Protein AF-A0A2D0A806-F1 (afdb_monomer_lite)

Foldseek 3Di:
DDDDQDAAWAFDADFQVCWTATPPPRDIDQKAKWFFLDKDKWKWAADDPPDPDRDTPDIDLEPVHHDPDDEFDQPPVNHGGRMKMKMKTFTQGPVVRGTYIYIDIDPQVVQVVVVQVVCVVVPNQRRQWMKMWGFDDDPRTTHIHIDTHDGDDPVSSVVSNVVSCVQPVPCSHNVNND

Secondary structure (DSSP, 8-state):
--PPPP---EEEEETTTTEEEETTT--EESEEEEEEEEEEEEEEEPPPTT-S--S-SEETTSTT-S----TT---TTSPPPSEEEEEEEEEEETTTTEEEEEEEEGGGHHHHHHHHHHHHHHTS-STTEEEEEEEE--SSS-EEEEEEEEEPPHHHHHHHHHHHHHHHS-TTSTTT--

Radius of gyration: 16.89 Å; chains: 1; bounding box: 42×34×50 Å

Sequence (178 aa):
MTTAPLNLPALQLDYDAGTFTNTLTGEFGPEITAVVLAYREGRILWPSAGELPRLPLCVDGSTYGPCPCAFADWGTDGAAPDCAEDITLLLWQDDNAQVVTLAARRSMARVLEQFLNMKALLGGVLHDQVVTLRMTPGDGLHRLTLLPGVMLASDVQDRLGAVAQRVIGDERGAWGGL

Organism: NCBI:txid223556

pLDDT: mean 77.48, std 15.03, range [31.75, 96.0]

Structure (mmCIF, N/CA/C/O backbone):
data_AF-A0A2D0A806-F1
#
_entry.id   AF-A0A2D0A806-F1
#
loop_
_atom_site.group_PDB
_atom_site.id
_atom_site.type_symbol
_atom_site.label_atom_id
_atom_site.label_alt_id
_atom_site.label_comp_id
_atom_site.label_asym_id
_atom_site.label_entity_id
_atom_site.label_seq_id
_atom_site.pdbx_PDB_ins_code
_atom_site.Cartn_x
_atom_site.Cartn_y
_atom_site.Cartn_z
_atom_site.occupancy
_atom_site.B_iso_or_equiv
_atom_site.auth_seq_id
_atom_site.auth_comp_id
_atom_site.auth_asym_id
_atom_site.auth_atom_id
_atom_site.pdbx_PDB_model_num
ATOM 1 N N . MET A 1 1 ? -15.047 21.106 -20.600 1.00 36.25 1 MET A N 1
ATOM 2 C CA . MET A 1 1 ? -15.133 19.632 -20.593 1.00 36.25 1 MET A CA 1
ATOM 3 C C . MET A 1 1 ? -14.545 19.171 -19.274 1.00 36.25 1 MET A C 1
ATOM 5 O O . MET A 1 1 ? -13.356 19.356 -19.064 1.00 36.25 1 MET A O 1
ATOM 9 N N . THR A 1 2 ? -15.389 18.732 -18.347 1.00 31.75 2 THR A N 1
ATOM 10 C CA . THR A 1 2 ? -15.011 18.351 -16.980 1.00 31.75 2 THR A CA 1
ATOM 11 C C . THR A 1 2 ? -14.632 16.873 -17.007 1.00 31.75 2 THR A C 1
ATOM 13 O O . THR A 1 2 ? -15.507 16.013 -17.047 1.00 31.75 2 THR A O 1
ATOM 16 N N . THR A 1 3 ? -13.342 16.565 -17.103 1.00 40.12 3 THR A N 1
ATOM 17 C CA . THR A 1 3 ? -12.844 15.195 -16.948 1.00 40.12 3 THR A CA 1
ATOM 18 C C . THR A 1 3 ? -12.996 14.804 -15.481 1.00 40.12 3 THR A C 1
ATOM 20 O O . THR A 1 3 ? -12.462 15.480 -14.605 1.00 40.12 3 THR A O 1
ATOM 23 N N . ALA A 1 4 ? -13.789 13.765 -15.214 1.00 42.16 4 ALA A N 1
ATOM 24 C CA . ALA A 1 4 ? -13.937 13.203 -13.876 1.00 42.16 4 ALA A CA 1
ATOM 25 C C . ALA A 1 4 ? -12.565 12.737 -13.345 1.00 42.16 4 ALA A C 1
ATOM 27 O O . ALA A 1 4 ? -11.748 12.280 -14.152 1.00 42.16 4 ALA A O 1
ATOM 28 N N . PRO A 1 5 ? -12.299 12.853 -12.031 1.00 51.44 5 PRO A N 1
ATOM 29 C CA . PRO A 1 5 ? -11.070 12.335 -11.444 1.00 51.44 5 PRO A CA 1
ATOM 30 C C . PRO A 1 5 ? -10.949 10.840 -11.756 1.00 51.44 5 PRO A C 1
ATOM 32 O O . PRO A 1 5 ? -11.921 10.087 -11.662 1.00 51.44 5 PRO A O 1
ATOM 35 N N . LEU A 1 6 ? -9.759 10.425 -12.186 1.00 57.00 6 LEU A N 1
ATOM 36 C CA . LEU A 1 6 ? -9.454 9.019 -12.409 1.00 57.00 6 LEU A CA 1
ATOM 37 C C . LEU A 1 6 ? -9.500 8.337 -11.031 1.00 57.00 6 LEU A C 1
ATOM 39 O O . LEU A 1 6 ? -8.728 8.700 -10.156 1.00 57.00 6 LEU A O 1
ATOM 43 N N . ASN A 1 7 ? -10.416 7.398 -10.797 1.00 66.25 7 ASN A N 1
ATOM 44 C CA . ASN A 1 7 ? -10.441 6.646 -9.540 1.00 66.25 7 ASN A CA 1
ATOM 45 C C . ASN A 1 7 ? -9.522 5.434 -9.684 1.00 66.25 7 ASN A C 1
ATOM 47 O O . ASN A 1 7 ? -9.792 4.553 -10.503 1.00 66.25 7 ASN A O 1
ATOM 51 N N . LEU A 1 8 ? -8.435 5.391 -8.911 1.00 77.00 8 LEU A N 1
ATOM 52 C CA . LEU A 1 8 ? -7.600 4.195 -8.845 1.00 77.00 8 LEU A CA 1
ATOM 53 C C . LEU A 1 8 ? -8.359 3.074 -8.125 1.00 77.00 8 LEU A C 1
ATOM 55 O O . LEU A 1 8 ? -9.053 3.343 -7.140 1.00 77.00 8 LEU A O 1
ATOM 59 N N . PRO A 1 9 ? -8.220 1.819 -8.580 1.00 80.31 9 PRO A N 1
ATOM 60 C CA . PRO A 1 9 ? -8.685 0.682 -7.806 1.00 80.31 9 PRO A CA 1
ATOM 61 C C . PRO A 1 9 ? -7.967 0.640 -6.453 1.00 80.31 9 PRO A C 1
ATOM 63 O O . PRO A 1 9 ? -6.771 0.923 -6.355 1.00 80.31 9 PRO A O 1
ATOM 66 N N . ALA A 1 10 ? -8.703 0.276 -5.408 1.00 83.00 10 ALA A N 1
ATOM 67 C CA . ALA A 1 10 ? -8.179 0.169 -4.057 1.00 83.00 10 ALA A CA 1
ATOM 68 C C . ALA A 1 10 ? -8.167 -1.295 -3.613 1.00 83.00 10 ALA A C 1
ATOM 70 O O . ALA A 1 10 ? -9.048 -2.085 -3.957 1.00 83.00 10 ALA A O 1
ATOM 71 N N . LEU A 1 11 ? -7.170 -1.648 -2.814 1.00 82.25 11 LEU A N 1
ATOM 72 C CA . LEU A 1 11 ? -7.157 -2.863 -2.022 1.00 82.25 11 LEU A CA 1
ATOM 73 C C . LEU A 1 11 ? -7.733 -2.525 -0.650 1.00 82.25 11 LEU A C 1
ATOM 75 O O . LEU A 1 11 ? -7.114 -1.823 0.152 1.00 82.25 11 LEU A O 1
ATOM 79 N N . GLN A 1 12 ? -8.944 -3.006 -0.390 1.00 83.06 12 GLN A N 1
ATOM 80 C CA . GLN A 1 12 ? -9.570 -2.902 0.919 1.00 83.06 12 GLN A CA 1
ATOM 81 C C . GLN A 1 12 ? -9.040 -4.002 1.834 1.00 83.06 12 GLN A C 1
ATOM 83 O O . GLN A 1 12 ? -8.978 -5.165 1.445 1.00 83.06 12 GLN A O 1
ATOM 88 N N . LEU A 1 13 ? -8.664 -3.620 3.050 1.00 80.62 13 LEU A N 1
ATOM 89 C CA . LEU A 1 13 ? -8.247 -4.544 4.099 1.00 80.62 13 LEU A CA 1
ATOM 90 C C . LEU A 1 13 ? -9.454 -4.916 4.958 1.00 80.62 13 LEU A C 1
ATOM 92 O O . LEU A 1 13 ? -10.032 -4.044 5.612 1.00 80.62 13 LEU A O 1
ATOM 96 N N . ASP A 1 14 ? -9.788 -6.202 4.997 1.00 78.06 14 ASP A N 1
ATOM 97 C CA . ASP A 1 14 ? -10.676 -6.770 6.006 1.00 78.06 14 ASP A CA 1
ATOM 98 C C . ASP A 1 14 ? -9.828 -7.357 7.143 1.00 78.06 14 ASP A C 1
ATOM 100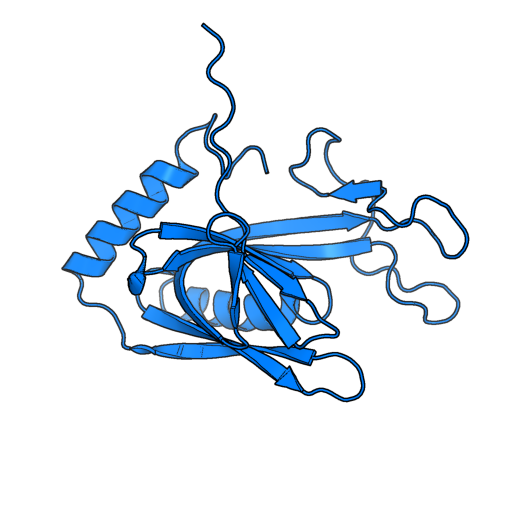 O O . ASP A 1 14 ? -9.136 -8.368 6.989 1.00 78.06 14 ASP A O 1
ATOM 104 N N . TYR A 1 15 ? -9.854 -6.680 8.290 1.00 70.38 15 TYR A N 1
ATOM 105 C CA . TYR A 1 15 ? -9.052 -7.023 9.467 1.00 70.38 15 TYR A CA 1
ATOM 106 C C . TYR A 1 15 ? -9.582 -8.248 10.216 1.00 70.38 15 TYR A C 1
ATOM 108 O O . TYR A 1 15 ? -8.798 -8.984 10.826 1.00 70.38 15 TYR A O 1
ATOM 116 N N . ASP A 1 16 ? -10.896 -8.463 10.163 1.00 67.44 16 ASP A N 1
ATOM 117 C CA . ASP A 1 16 ? -11.556 -9.576 10.835 1.00 67.44 16 ASP A CA 1
ATOM 118 C C . ASP A 1 16 ? -11.365 -10.846 10.006 1.00 67.44 16 ASP A C 1
ATOM 120 O O . ASP A 1 16 ? -10.915 -11.869 10.526 1.00 67.44 16 ASP A O 1
ATOM 124 N N . ALA A 1 17 ? -11.610 -10.759 8.695 1.00 75.81 17 ALA A N 1
ATOM 125 C CA . ALA A 1 17 ? -11.428 -11.876 7.774 1.00 75.81 17 ALA A CA 1
ATOM 126 C C . ALA A 1 17 ? -9.954 -12.148 7.429 1.00 75.81 17 ALA A C 1
ATOM 128 O O . ALA A 1 17 ? -9.631 -13.244 6.975 1.00 75.81 17 ALA A O 1
ATOM 129 N N . GLY A 1 18 ? -9.061 -11.171 7.617 1.00 81.06 18 GLY A N 1
ATOM 130 C CA . GLY A 1 18 ? -7.642 -11.305 7.287 1.00 81.06 18 GLY A CA 1
ATOM 131 C C . GLY A 1 18 ? -7.395 -11.383 5.783 1.00 81.06 18 GLY A C 1
ATOM 132 O O . GLY A 1 18 ? -6.584 -12.190 5.331 1.00 81.06 18 GLY A O 1
ATOM 133 N N . THR A 1 19 ? -8.109 -10.576 4.998 1.00 87.44 19 THR A N 1
ATOM 134 C CA . THR A 1 19 ? -8.021 -10.607 3.532 1.00 87.44 19 THR A CA 1
ATOM 135 C C . THR A 1 19 ? -7.904 -9.213 2.934 1.00 87.44 19 THR A C 1
ATOM 137 O O . THR A 1 19 ? -8.370 -8.221 3.495 1.00 87.44 19 THR A O 1
ATOM 140 N N . PHE A 1 20 ? -7.264 -9.148 1.772 1.00 88.06 20 PHE A N 1
ATOM 141 C CA . PHE A 1 20 ? -7.314 -8.015 0.863 1.00 88.06 20 PHE A CA 1
ATOM 142 C C . PHE A 1 20 ? -8.442 -8.247 -0.133 1.00 88.06 20 PHE A C 1
ATOM 144 O O . PHE A 1 20 ? -8.580 -9.365 -0.617 1.00 88.06 20 PHE A O 1
ATOM 151 N N . THR A 1 21 ? -9.200 -7.207 -0.471 1.00 86.62 21 THR A N 1
ATOM 152 C CA . THR A 1 21 ? -10.209 -7.231 -1.537 1.00 86.62 21 THR A CA 1
ATOM 153 C C . THR A 1 21 ? -9.895 -6.150 -2.561 1.00 86.62 21 THR A C 1
ATOM 155 O O . THR A 1 21 ? -9.831 -4.970 -2.218 1.00 86.62 21 THR A O 1
ATOM 158 N N . ASN A 1 22 ? -9.718 -6.531 -3.823 1.00 83.88 22 ASN A N 1
ATOM 159 C CA . ASN A 1 22 ? -9.580 -5.582 -4.919 1.00 83.88 22 ASN A CA 1
ATOM 160 C C . ASN A 1 22 ? -10.958 -5.042 -5.315 1.00 83.88 22 ASN A C 1
ATOM 162 O O . ASN A 1 22 ? -11.828 -5.790 -5.755 1.00 83.88 22 ASN A O 1
ATOM 166 N N . THR A 1 23 ? -11.161 -3.731 -5.187 1.00 83.62 23 THR A N 1
ATOM 167 C CA . THR A 1 23 ? -12.471 -3.108 -5.428 1.00 83.62 23 THR A CA 1
ATOM 168 C C . THR A 1 23 ? -12.906 -3.113 -6.893 1.00 83.62 23 THR A C 1
ATOM 170 O O . THR A 1 23 ? -14.077 -2.873 -7.169 1.00 83.62 23 THR A O 1
ATOM 173 N N . LEU A 1 24 ? -11.983 -3.324 -7.834 1.00 83.69 24 LEU A N 1
ATOM 174 C CA . LEU A 1 24 ? -12.271 -3.348 -9.267 1.00 83.69 24 LEU A CA 1
ATOM 175 C C . LEU A 1 24 ? -12.552 -4.763 -9.773 1.00 83.69 24 LEU A C 1
ATOM 177 O O . LEU A 1 24 ? -13.498 -4.949 -10.533 1.00 83.69 24 LEU A O 1
ATOM 181 N N . THR A 1 25 ? -11.750 -5.750 -9.363 1.00 81.88 25 THR A N 1
ATOM 182 C CA . THR A 1 25 ? -11.903 -7.143 -9.824 1.00 81.88 25 THR A CA 1
ATOM 183 C C . THR A 1 25 ? -12.805 -7.979 -8.917 1.00 81.88 25 THR A C 1
ATOM 185 O O . THR A 1 25 ? -13.351 -8.986 -9.360 1.00 81.88 25 THR A O 1
ATOM 188 N N . GLY A 1 26 ? -12.984 -7.576 -7.655 1.00 81.56 26 GLY A N 1
ATOM 189 C CA . GLY A 1 26 ? -13.668 -8.367 -6.629 1.00 81.56 26 GLY A CA 1
ATOM 190 C C . GLY A 1 26 ? -12.841 -9.548 -6.110 1.00 81.56 26 GLY A C 1
ATOM 191 O O . GLY A 1 26 ? -13.335 -10.325 -5.296 1.00 81.56 26 GLY A O 1
ATOM 192 N N . GLU A 1 27 ? -11.596 -9.698 -6.567 1.00 83.62 27 GLU A N 1
ATOM 193 C CA . GLU A 1 27 ? -10.684 -10.732 -6.086 1.00 83.62 27 GLU A CA 1
ATOM 194 C C . GLU A 1 27 ? -10.311 -10.472 -4.631 1.00 83.62 27 GLU A C 1
ATOM 196 O O . GLU A 1 27 ? -10.039 -9.332 -4.240 1.00 83.62 27 GLU A O 1
ATOM 201 N N . PHE A 1 28 ? -10.261 -11.542 -3.842 1.00 86.19 28 PHE A N 1
ATOM 202 C CA . PHE A 1 28 ? -9.827 -11.474 -2.459 1.00 86.19 28 PHE A CA 1
ATOM 203 C C . PHE A 1 28 ? -8.836 -12.581 -2.121 1.00 86.19 28 PHE A C 1
ATOM 205 O O . PHE A 1 28 ? -8.902 -13.693 -2.647 1.00 86.19 28 PHE A O 1
ATOM 212 N N . GLY A 1 29 ? -7.906 -12.271 -1.225 1.00 85.38 29 GLY A N 1
ATOM 213 C CA . GLY A 1 29 ? -6.863 -13.199 -0.813 1.00 85.38 29 GLY A CA 1
ATOM 214 C C . GLY A 1 29 ? -6.126 -12.725 0.436 1.00 85.38 29 GLY A C 1
ATOM 215 O O . GLY A 1 29 ? -6.187 -11.545 0.778 1.00 85.38 29 GLY A O 1
ATOM 216 N N . PRO A 1 30 ? -5.429 -13.625 1.145 1.00 84.38 30 PRO A N 1
ATOM 217 C CA . PRO A 1 30 ? -4.683 -13.273 2.355 1.00 84.38 30 PRO A CA 1
ATOM 218 C C . PRO A 1 30 ? -3.349 -12.572 2.058 1.00 84.38 30 PRO A C 1
ATOM 220 O O . PRO A 1 30 ? -2.698 -12.065 2.974 1.00 84.38 30 PRO A O 1
ATOM 223 N N . GLU A 1 31 ? -2.919 -12.576 0.796 1.00 91.38 31 GLU A N 1
ATOM 224 C CA . GLU A 1 31 ? -1.618 -12.099 0.342 1.00 91.38 31 GLU A CA 1
ATOM 225 C C . GLU A 1 31 ? -1.754 -11.324 -0.967 1.00 91.38 31 GLU A C 1
ATOM 227 O O . GLU A 1 31 ? -2.588 -11.650 -1.812 1.00 91.38 31 GLU A O 1
ATOM 232 N N . ILE A 1 32 ? -0.901 -10.318 -1.133 1.00 91.94 32 ILE A N 1
ATOM 233 C CA . ILE A 1 32 ? -0.705 -9.599 -2.387 1.00 91.94 32 ILE A CA 1
ATOM 234 C C . ILE A 1 32 ? 0.792 -9.516 -2.683 1.00 91.94 32 ILE A C 1
ATOM 236 O O . ILE A 1 32 ? 1.603 -9.235 -1.797 1.00 91.94 32 ILE A O 1
ATOM 240 N N . THR A 1 33 ? 1.153 -9.713 -3.944 1.00 94.00 33 THR A N 1
ATOM 241 C CA . THR A 1 33 ? 2.505 -9.473 -4.451 1.00 94.00 33 THR A CA 1
ATOM 242 C C . THR A 1 33 ? 2.475 -8.229 -5.327 1.00 94.00 33 THR A C 1
ATOM 244 O O . THR A 1 33 ? 1.631 -8.103 -6.216 1.00 94.00 33 THR A O 1
ATOM 247 N N . ALA A 1 34 ? 3.349 -7.268 -5.037 1.00 95.38 34 ALA A N 1
ATOM 248 C CA . ALA A 1 34 ? 3.348 -5.978 -5.712 1.00 95.38 34 ALA A CA 1
ATOM 249 C C . ALA A 1 34 ? 4.721 -5.299 -5.668 1.00 95.38 34 ALA A C 1
ATOM 251 O O . ALA A 1 34 ? 5.627 -5.743 -4.973 1.00 95.38 34 ALA A O 1
ATOM 252 N N . VAL A 1 35 ? 4.866 -4.188 -6.382 1.00 96.00 35 VAL A N 1
ATOM 253 C CA . VAL A 1 35 ? 6.013 -3.277 -6.292 1.00 96.00 35 VAL A CA 1
ATOM 254 C C . VAL A 1 35 ? 5.517 -1.930 -5.784 1.00 96.00 35 VAL A C 1
ATOM 256 O O . VAL A 1 35 ? 4.509 -1.421 -6.276 1.00 96.00 35 VAL A O 1
ATOM 259 N N . VAL A 1 36 ? 6.205 -1.341 -4.806 1.00 95.12 36 VAL A N 1
ATOM 260 C CA . VAL A 1 36 ? 5.819 -0.033 -4.258 1.00 95.12 36 VAL A CA 1
ATOM 261 C C . VAL A 1 36 ? 6.278 1.067 -5.210 1.00 95.12 36 VAL A C 1
ATOM 263 O O . VAL A 1 36 ? 7.462 1.221 -5.478 1.00 95.12 36 VAL A O 1
ATOM 266 N N . LEU A 1 37 ? 5.340 1.846 -5.735 1.00 93.62 37 LEU A N 1
ATOM 267 C CA . LEU A 1 37 ? 5.624 2.952 -6.649 1.00 93.62 37 LEU A CA 1
ATOM 268 C C . LEU A 1 37 ? 5.831 4.268 -5.899 1.00 93.62 37 LEU A C 1
ATOM 270 O O . LEU A 1 37 ? 6.720 5.045 -6.241 1.00 93.62 37 LEU A O 1
ATOM 274 N N . ALA A 1 38 ? 5.002 4.508 -4.884 1.00 91.06 38 ALA A N 1
ATOM 275 C CA . ALA A 1 38 ? 5.032 5.687 -4.031 1.00 91.06 38 ALA A CA 1
ATOM 276 C C . ALA A 1 38 ? 4.273 5.433 -2.729 1.00 91.06 38 ALA A C 1
ATOM 278 O O . ALA A 1 38 ? 3.577 4.426 -2.585 1.00 91.06 38 ALA A O 1
ATOM 279 N N . TYR A 1 39 ? 4.393 6.369 -1.795 1.00 89.81 39 TYR A N 1
ATOM 280 C CA . TYR A 1 39 ? 3.587 6.400 -0.586 1.00 89.81 39 TYR A CA 1
ATOM 281 C C . TYR A 1 39 ? 3.188 7.834 -0.251 1.00 89.81 39 TYR A C 1
ATOM 283 O O . TYR A 1 39 ? 3.762 8.795 -0.767 1.00 89.81 39 TYR A O 1
ATOM 291 N N . ARG A 1 40 ? 2.182 7.956 0.606 1.00 84.75 40 ARG A N 1
ATOM 292 C CA . ARG A 1 40 ? 1.803 9.201 1.262 1.00 84.75 40 ARG A CA 1
ATOM 293 C C . ARG A 1 40 ? 1.417 8.906 2.701 1.00 84.75 40 ARG A C 1
ATOM 295 O O . ARG A 1 40 ? 0.879 7.837 2.997 1.00 84.75 40 ARG A O 1
ATOM 302 N N . GLU A 1 41 ? 1.667 9.884 3.547 1.00 80.00 41 GLU A N 1
ATOM 303 C CA . GLU A 1 41 ? 1.228 9.904 4.934 1.00 80.00 41 GLU A CA 1
ATOM 304 C C . GLU A 1 41 ? 0.006 10.816 5.044 1.00 80.00 41 GLU A C 1
ATOM 306 O O . GLU A 1 41 ? -0.087 11.842 4.366 1.00 80.00 41 GLU A O 1
ATOM 311 N N . GLY A 1 42 ? -0.935 10.433 5.892 1.00 77.12 42 GLY A N 1
ATOM 312 C CA . GLY A 1 42 ? -2.138 11.193 6.175 1.00 77.12 42 GLY A CA 1
ATOM 313 C C . GLY A 1 42 ? -2.681 10.874 7.559 1.00 77.12 42 GLY A C 1
ATOM 314 O O . GLY A 1 42 ? -2.115 10.092 8.329 1.00 77.12 42 GLY A O 1
ATOM 315 N N . ARG A 1 43 ? -3.800 11.508 7.887 1.00 76.12 43 ARG A N 1
ATOM 316 C CA . ARG A 1 43 ? -4.518 11.324 9.145 1.00 76.12 43 ARG A CA 1
ATOM 317 C C . ARG A 1 43 ? -5.958 10.941 8.884 1.00 76.12 43 ARG A C 1
ATOM 319 O O . ARG A 1 43 ? -6.558 11.320 7.882 1.00 76.12 43 ARG A O 1
ATOM 326 N N . ILE A 1 44 ? -6.521 10.212 9.832 1.00 76.56 44 ILE A N 1
ATOM 327 C CA . ILE A 1 44 ? -7.931 9.859 9.856 1.00 76.56 44 ILE A CA 1
ATOM 328 C C . ILE A 1 44 ? -8.488 10.133 11.248 1.00 76.56 44 ILE A C 1
ATOM 330 O O . ILE A 1 44 ? -7.924 9.668 12.240 1.00 76.56 44 ILE A O 1
ATOM 334 N N . LEU A 1 45 ? -9.594 10.875 11.314 1.00 76.38 45 LEU A N 1
ATOM 335 C CA . LEU A 1 45 ? -10.335 11.114 12.552 1.00 76.38 45 LEU A CA 1
ATOM 336 C C . LEU A 1 45 ? -11.587 10.249 12.560 1.00 76.38 45 LEU A C 1
ATOM 338 O O . LEU A 1 45 ? -12.394 10.296 11.633 1.00 76.38 45 LEU A O 1
ATOM 342 N N . TRP A 1 46 ? -11.764 9.491 13.626 1.00 74.00 46 TRP A N 1
ATOM 343 C CA . TRP A 1 46 ? -12.964 8.738 13.932 1.00 74.00 46 TRP A CA 1
ATOM 344 C C . TRP A 1 46 ? -13.832 9.515 14.925 1.00 74.00 46 TRP A C 1
ATOM 346 O O . TRP A 1 46 ? -13.312 10.301 15.716 1.00 74.00 46 TRP A O 1
ATOM 356 N N . PRO A 1 47 ? -15.155 9.319 14.874 1.00 67.19 47 PRO A N 1
ATOM 357 C CA . PRO A 1 47 ? -16.066 9.874 15.859 1.00 67.19 47 PRO A CA 1
ATOM 358 C C . PRO A 1 47 ? -15.846 9.202 17.214 1.00 67.19 47 PRO A C 1
ATOM 360 O O . PRO A 1 47 ? -15.484 8.022 17.281 1.00 67.19 47 PRO A O 1
ATOM 363 N N . SER A 1 48 ? -16.110 9.943 18.288 1.00 68.31 48 SER A N 1
ATOM 364 C CA . SER A 1 48 ? -15.958 9.431 19.646 1.00 68.31 48 SER A CA 1
ATOM 365 C C . SER A 1 48 ? -16.946 8.294 19.932 1.00 68.31 48 SER A C 1
ATOM 367 O O . SER A 1 48 ? -17.995 8.144 19.294 1.00 68.31 48 SER A O 1
ATOM 369 N N . ALA A 1 49 ? -16.619 7.464 20.925 1.00 61.28 49 ALA A N 1
ATOM 370 C CA . ALA A 1 49 ? -17.450 6.329 21.309 1.00 61.28 49 ALA A CA 1
ATOM 371 C C . ALA A 1 49 ? -18.888 6.767 21.665 1.00 61.28 49 ALA A C 1
ATOM 373 O O . ALA A 1 49 ? -19.116 7.443 22.664 1.00 61.28 49 ALA A O 1
ATOM 374 N N . GLY A 1 50 ? -19.868 6.348 20.855 1.00 62.91 50 GLY A N 1
ATOM 375 C CA . GLY A 1 50 ? -21.293 6.661 21.046 1.00 62.91 50 GLY A CA 1
ATOM 376 C C . GLY A 1 50 ? -21.888 7.595 19.992 1.00 62.91 50 GLY A C 1
ATOM 377 O O . GLY A 1 50 ? -23.111 7.681 19.889 1.00 62.91 50 GLY A O 1
ATOM 378 N N . GLU A 1 51 ? -21.058 8.225 19.163 1.00 59.22 51 GLU A N 1
ATOM 379 C CA . GLU A 1 51 ? -21.520 9.046 18.047 1.00 59.22 51 GLU A CA 1
ATOM 380 C C . GLU A 1 51 ? -21.815 8.196 16.796 1.00 59.22 51 GLU A C 1
ATOM 382 O O . GLU A 1 51 ? -21.135 7.212 16.482 1.00 59.22 51 GLU A O 1
ATOM 387 N N . LEU A 1 52 ? -22.881 8.565 16.082 1.00 55.44 52 LEU A N 1
ATOM 388 C CA . LEU A 1 52 ? -23.251 8.012 14.781 1.00 55.44 52 LEU A CA 1
ATOM 389 C C . LEU A 1 52 ? -23.220 9.137 13.738 1.00 55.44 52 LEU A C 1
ATOM 391 O O . LEU A 1 52 ? -23.674 10.240 14.042 1.00 55.44 52 LEU A O 1
ATOM 395 N N . PRO A 1 53 ? -22.773 8.864 12.499 1.00 60.53 53 PRO A N 1
ATOM 396 C CA . PRO A 1 53 ? -22.381 7.557 11.957 1.00 60.53 53 PRO A CA 1
ATOM 397 C C . PRO A 1 53 ? -20.966 7.129 12.377 1.00 60.53 53 PRO A C 1
ATOM 399 O O . PRO A 1 53 ? -20.102 7.971 12.552 1.00 60.53 53 PRO A O 1
ATOM 402 N N . ARG A 1 54 ? -20.688 5.815 12.441 1.00 63.78 54 ARG A N 1
ATOM 403 C CA . ARG A 1 54 ? -19.339 5.256 12.723 1.00 63.78 54 ARG A CA 1
ATOM 404 C C . ARG A 1 54 ? -18.343 5.397 11.560 1.00 63.78 54 ARG A C 1
ATOM 406 O O . ARG A 1 54 ? -17.411 4.607 11.438 1.00 63.78 54 ARG A O 1
ATOM 413 N N . LEU A 1 55 ? -18.584 6.341 10.661 1.00 64.69 55 LEU A N 1
ATOM 414 C CA . LEU A 1 55 ? -17.691 6.634 9.550 1.00 64.69 55 LEU A CA 1
ATOM 415 C C . LEU A 1 55 ? -16.632 7.635 10.015 1.00 64.69 55 LEU A C 1
ATOM 417 O O . LEU A 1 55 ? -16.902 8.387 10.948 1.00 64.69 55 LEU 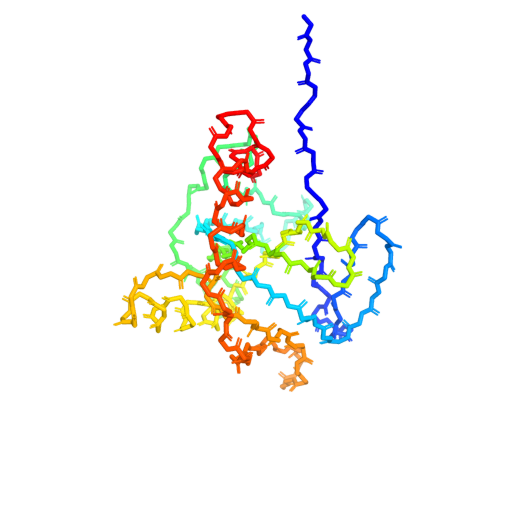A O 1
ATOM 421 N N . PRO A 1 56 ? -15.454 7.673 9.377 1.00 67.00 56 PRO A N 1
ATOM 422 C CA . PRO A 1 56 ? -14.461 8.691 9.682 1.00 67.00 56 PRO A CA 1
ATOM 423 C C . PRO A 1 56 ? -15.057 10.093 9.517 1.00 67.00 56 PRO A C 1
ATOM 425 O O . PRO A 1 56 ? -15.723 10.367 8.518 1.00 67.00 56 PRO A O 1
ATOM 428 N N . LEU A 1 57 ? -14.794 10.973 10.481 1.00 71.75 57 LEU A N 1
ATOM 429 C CA . LEU A 1 57 ? -15.161 12.387 10.424 1.00 71.75 57 LEU A CA 1
ATOM 430 C C . LEU A 1 57 ? -14.306 13.148 9.406 1.00 71.75 57 LEU A C 1
ATOM 432 O O . LEU A 1 57 ? -14.784 14.093 8.783 1.00 71.75 57 LEU A O 1
ATOM 436 N N . CYS A 1 58 ? -13.051 12.731 9.222 1.00 71.88 58 CYS A N 1
ATOM 437 C CA . CYS A 1 58 ? -12.169 13.248 8.180 1.00 71.88 58 CYS A CA 1
ATOM 438 C C . CYS A 1 58 ? -11.111 12.212 7.784 1.00 71.88 58 CYS A C 1
ATOM 440 O O . CYS A 1 58 ? -10.770 11.317 8.562 1.00 71.88 58 CYS A O 1
ATOM 442 N N . VAL A 1 59 ? -10.581 12.374 6.573 1.00 70.81 59 VAL A N 1
ATOM 443 C CA . VAL A 1 59 ? -9.387 11.695 6.058 1.00 70.81 59 VAL A CA 1
ATOM 444 C C . VAL A 1 59 ? -8.559 12.757 5.332 1.00 70.81 59 VAL A C 1
ATOM 446 O O . VAL A 1 59 ? -9.107 13.453 4.472 1.00 70.81 59 VAL A O 1
ATOM 449 N N . ASP A 1 60 ? -7.281 12.913 5.669 1.00 66.31 60 ASP A N 1
ATOM 450 C CA . ASP A 1 60 ? -6.382 13.829 4.957 1.00 66.31 60 ASP A CA 1
ATOM 451 C C . ASP A 1 60 ? -6.321 13.459 3.470 1.00 66.31 60 ASP A C 1
ATOM 453 O O . ASP A 1 60 ? -6.169 12.289 3.124 1.00 66.31 60 ASP A O 1
ATOM 457 N N . GLY A 1 61 ? -6.448 14.462 2.596 1.00 54.75 61 GLY A N 1
ATOM 458 C CA . GLY A 1 61 ? -6.545 14.268 1.142 1.00 54.75 61 GLY A CA 1
ATOM 459 C C . GLY A 1 61 ? -7.980 14.133 0.618 1.00 54.75 61 GLY A C 1
ATOM 460 O O . GLY A 1 61 ? -8.240 14.382 -0.557 1.00 54.75 61 GLY A O 1
ATOM 461 N N . SER A 1 62 ? -8.958 13.881 1.495 1.00 56.81 62 SER A N 1
ATOM 462 C CA . SER A 1 62 ? -10.369 13.921 1.103 1.00 56.81 62 SER A CA 1
ATOM 463 C C . SER A 1 62 ? -10.852 15.343 0.787 1.00 56.81 62 SER A C 1
ATOM 465 O O . SER A 1 62 ? -10.267 16.349 1.201 1.00 56.81 62 SER A O 1
ATOM 467 N N . THR A 1 63 ? -12.012 15.439 0.131 1.00 49.97 63 THR A N 1
ATOM 468 C CA . THR A 1 63 ? -12.700 16.703 -0.191 1.00 49.97 63 THR A CA 1
ATOM 469 C C . THR A 1 63 ? -13.002 17.584 1.032 1.00 49.97 63 THR A C 1
ATOM 471 O O . THR A 1 63 ? -13.383 18.741 0.867 1.00 49.97 63 THR A O 1
ATOM 474 N N . TYR A 1 64 ? -12.860 17.054 2.252 1.00 46.97 64 TYR A N 1
ATOM 475 C CA . TYR A 1 64 ? -13.177 17.734 3.509 1.00 46.97 64 TYR A CA 1
ATOM 476 C C . TYR A 1 64 ? -12.000 18.519 4.120 1.00 46.97 64 TYR A C 1
ATOM 478 O O . TYR A 1 64 ? -12.192 19.198 5.126 1.00 46.97 64 TYR A O 1
ATOM 486 N N . GLY A 1 65 ? -10.814 18.500 3.497 1.00 56.28 65 GLY A N 1
ATOM 487 C CA . GLY A 1 65 ? -9.636 19.240 3.967 1.00 56.28 65 GLY A CA 1
ATOM 488 C C . GLY A 1 65 ? -8.828 18.502 5.047 1.00 56.28 65 GLY A C 1
ATOM 489 O O . GLY A 1 65 ? -9.111 17.339 5.336 1.00 56.28 65 GLY A O 1
ATOM 490 N N . PRO A 1 66 ? -7.787 19.142 5.616 1.00 67.12 66 PRO A N 1
ATOM 491 C CA . PRO A 1 66 ? -6.902 18.501 6.584 1.00 67.12 66 PRO A CA 1
ATOM 492 C C . PRO A 1 66 ? -7.620 18.209 7.908 1.00 67.12 66 PRO A C 1
ATOM 494 O O . PRO A 1 66 ? -8.381 19.033 8.419 1.00 67.12 66 PRO A O 1
ATOM 497 N N . CYS A 1 67 ? -7.335 17.050 8.490 1.00 71.06 67 CYS A N 1
ATOM 498 C CA . CYS A 1 67 ? -7.866 16.587 9.757 1.00 71.06 67 CYS A CA 1
ATOM 499 C C . CYS A 1 67 ? -7.343 17.438 10.929 1.00 71.06 67 CYS A C 1
ATOM 501 O O . CYS A 1 67 ? -6.136 17.445 11.195 1.00 71.06 67 CYS A O 1
ATOM 503 N N . PRO A 1 68 ? -8.219 18.121 11.696 1.00 70.88 68 PRO A N 1
ATOM 504 C CA . PRO A 1 68 ? -7.818 19.008 12.788 1.00 70.88 68 PRO A CA 1
ATOM 505 C C . PRO A 1 68 ? -7.513 18.230 14.085 1.00 70.88 68 PRO A C 1
ATOM 507 O O . PRO A 1 68 ? -8.021 18.574 15.148 1.00 70.88 68 PRO A O 1
ATOM 510 N N . CYS A 1 69 ? -6.710 17.162 14.012 1.00 66.81 69 CYS A N 1
ATOM 511 C CA . CYS A 1 69 ? -6.362 16.318 15.161 1.00 66.81 69 CYS A CA 1
ATOM 512 C C . CYS A 1 69 ? -4.852 16.054 15.284 1.00 66.81 69 CYS A C 1
ATOM 514 O O . CYS A 1 69 ? -4.122 16.035 14.285 1.00 66.81 69 CYS A O 1
ATOM 516 N N . ALA A 1 70 ? -4.380 15.892 16.527 1.00 62.81 70 ALA A N 1
ATOM 517 C CA . ALA A 1 70 ? -3.006 15.510 16.852 1.00 62.81 70 ALA A CA 1
ATOM 518 C C . ALA A 1 70 ? -2.817 13.985 16.729 1.00 62.81 70 ALA A C 1
ATOM 520 O O . ALA A 1 70 ? -3.771 13.220 16.867 1.00 62.81 70 ALA A O 1
ATOM 521 N N . PHE A 1 71 ? -1.592 13.535 16.432 1.00 55.69 71 PHE A N 1
ATOM 522 C CA . PHE A 1 71 ? -1.295 12.112 16.237 1.00 55.69 71 PHE A CA 1
ATOM 523 C C . PHE A 1 71 ? -1.565 11.299 17.514 1.00 55.69 71 PHE A C 1
ATOM 525 O O . PHE A 1 71 ? -1.002 11.598 18.563 1.00 55.69 71 PHE A O 1
ATOM 532 N N . ALA A 1 72 ? -2.351 10.226 17.379 1.00 53.75 72 ALA A N 1
ATOM 533 C CA . ALA A 1 72 ? -2.533 9.174 18.380 1.00 53.75 72 ALA A CA 1
ATOM 534 C C . ALA A 1 72 ? -3.052 9.636 19.757 1.00 53.75 72 ALA A C 1
ATOM 536 O O . ALA A 1 72 ? -2.509 9.231 20.786 1.00 53.75 72 ALA A O 1
ATOM 537 N N . ASP A 1 73 ? -4.143 10.401 19.797 1.00 54.72 73 ASP A N 1
ATOM 538 C CA . ASP A 1 73 ? -4.874 10.610 21.052 1.00 54.72 73 ASP A CA 1
ATOM 539 C C . ASP A 1 73 ? -5.700 9.363 21.382 1.00 54.72 73 ASP A C 1
ATOM 541 O O . ASP A 1 73 ? -6.796 9.155 20.860 1.00 54.72 73 ASP A O 1
ATOM 545 N N . TRP A 1 74 ? -5.132 8.498 22.225 1.00 53.97 74 TRP A N 1
ATOM 546 C CA . TRP A 1 74 ? -5.879 7.427 22.882 1.00 53.97 74 TRP A CA 1
ATOM 547 C C . TRP A 1 74 ? -6.966 8.048 23.753 1.00 53.97 74 TRP A C 1
ATOM 549 O O . TRP A 1 74 ? -6.715 9.024 24.463 1.00 53.97 74 TRP A O 1
ATOM 559 N N . GLY A 1 75 ? -8.165 7.464 23.723 1.00 57.22 75 GLY A N 1
ATOM 560 C CA . GLY A 1 75 ? -9.237 7.903 24.610 1.00 57.22 75 GLY A CA 1
ATOM 561 C C . GLY A 1 75 ? -8.800 7.803 26.075 1.00 57.22 75 GLY A C 1
ATOM 562 O O . GLY A 1 75 ? -7.965 6.967 26.429 1.00 57.22 75 GLY A O 1
ATOM 563 N N . THR A 1 76 ? -9.390 8.625 26.943 1.00 57.75 76 THR A N 1
ATOM 564 C CA . THR A 1 76 ? -9.069 8.681 28.385 1.00 57.75 76 THR A CA 1
ATOM 565 C C . THR A 1 76 ? -9.182 7.330 29.098 1.00 57.75 76 THR A C 1
ATOM 567 O O . THR A 1 76 ? -8.535 7.121 30.120 1.00 57.75 76 THR A O 1
ATOM 570 N N . ASP A 1 77 ? -9.944 6.399 28.521 1.00 63.56 77 ASP A N 1
ATOM 571 C CA . ASP A 1 77 ? -10.187 5.053 29.047 1.00 63.56 77 ASP A CA 1
ATOM 572 C C . ASP A 1 77 ? -9.296 3.977 28.389 1.00 63.56 77 ASP A C 1
ATOM 574 O O . ASP A 1 77 ? -9.567 2.782 28.492 1.00 63.56 77 ASP A O 1
ATOM 578 N N . GLY A 1 78 ? -8.250 4.380 27.658 1.00 54.69 78 GLY A N 1
ATOM 579 C CA . GLY A 1 78 ? -7.407 3.466 26.876 1.00 54.69 78 GLY A CA 1
ATOM 580 C C . GLY A 1 78 ? -8.084 2.943 25.605 1.00 54.69 78 GLY A C 1
ATOM 581 O O . GLY A 1 78 ? -7.637 1.954 25.022 1.00 54.69 78 GLY A O 1
ATOM 582 N N . ALA A 1 79 ? -9.165 3.595 25.170 1.00 61.47 79 ALA A N 1
ATOM 583 C CA . ALA A 1 79 ? -9.839 3.290 23.915 1.00 61.47 79 ALA A CA 1
ATOM 584 C C . ALA A 1 79 ? -8.933 3.606 22.713 1.00 61.47 79 ALA A C 1
ATOM 586 O O . ALA A 1 79 ? -8.091 4.506 22.781 1.00 61.47 79 ALA A O 1
ATOM 587 N N . ALA A 1 80 ? -9.115 2.857 21.616 1.00 55.16 80 ALA A N 1
ATOM 588 C CA . ALA A 1 80 ? -8.362 3.057 20.379 1.00 55.16 80 ALA A CA 1
ATOM 589 C C . ALA A 1 80 ? -8.387 4.537 19.964 1.00 55.16 80 ALA A C 1
ATOM 591 O O . ALA A 1 80 ? -9.426 5.173 20.127 1.00 55.16 80 ALA A O 1
ATOM 592 N N . PRO A 1 81 ? -7.278 5.079 19.436 1.00 59.75 81 PRO A N 1
ATOM 593 C CA . PRO A 1 81 ? -7.163 6.511 19.246 1.00 59.75 81 PRO A CA 1
ATOM 594 C C . PRO A 1 81 ? -8.193 7.032 18.244 1.00 59.75 81 PRO A C 1
ATOM 596 O O . PRO A 1 81 ? -8.401 6.422 17.184 1.00 59.75 81 PRO A O 1
ATOM 599 N N . ASP A 1 82 ? -8.804 8.164 18.595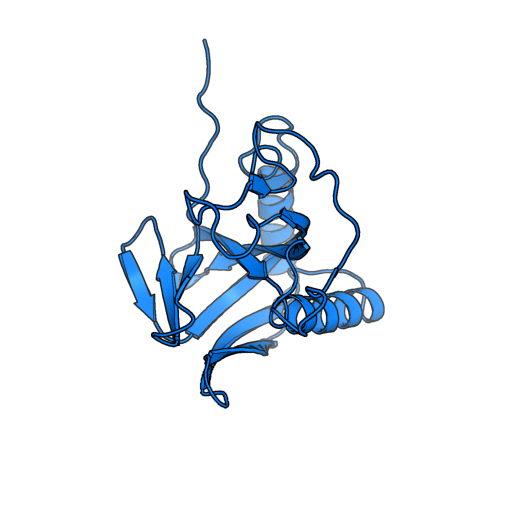 1.00 70.12 82 ASP A N 1
ATOM 600 C CA . ASP A 1 82 ? -9.806 8.843 17.770 1.00 70.12 82 ASP A CA 1
ATOM 601 C C . ASP A 1 82 ? -9.141 9.384 16.497 1.00 70.12 82 ASP A C 1
ATOM 603 O O . ASP A 1 82 ? -9.700 9.292 15.410 1.00 70.12 82 ASP A O 1
ATOM 607 N N . CYS A 1 83 ? -7.891 9.843 16.595 1.00 74.00 83 CYS A N 1
ATOM 608 C CA . CYS A 1 83 ? -7.067 10.241 15.457 1.00 74.00 83 CYS A CA 1
ATOM 609 C C . CYS A 1 83 ? -5.946 9.223 15.219 1.00 74.00 83 CYS A C 1
ATOM 611 O O . CYS A 1 83 ? -5.146 8.941 16.116 1.00 74.00 83 CYS A O 1
ATOM 613 N N . ALA A 1 84 ? -5.856 8.677 14.008 1.00 72.94 84 ALA A N 1
ATOM 614 C CA . ALA A 1 84 ? -4.822 7.716 13.639 1.00 72.94 84 ALA A CA 1
ATOM 615 C C . ALA A 1 84 ? -4.042 8.164 12.402 1.00 72.94 84 ALA A C 1
ATOM 617 O O . ALA A 1 84 ? -4.571 8.837 11.519 1.00 72.94 84 ALA A O 1
ATOM 618 N N . GLU A 1 85 ? -2.784 7.743 12.345 1.00 75.12 85 GLU A N 1
ATOM 619 C CA . GLU A 1 85 ? -1.965 7.814 11.141 1.00 75.12 85 GLU A CA 1
ATOM 620 C C . GLU A 1 85 ? -2.473 6.818 10.089 1.00 75.12 85 GLU A C 1
ATOM 622 O O . GLU A 1 85 ? -2.881 5.690 10.414 1.00 75.12 85 GLU A O 1
ATOM 627 N N . ASP A 1 86 ? -2.466 7.272 8.840 1.00 82.56 86 ASP A N 1
ATOM 628 C CA . ASP A 1 86 ? -2.797 6.512 7.641 1.00 82.56 86 ASP A CA 1
ATOM 629 C C . ASP A 1 86 ? -1.606 6.581 6.681 1.00 82.56 86 ASP A C 1
ATOM 631 O O . ASP A 1 86 ? -1.131 7.662 6.336 1.00 82.56 86 ASP A O 1
ATOM 635 N N . ILE A 1 87 ? -1.119 5.420 6.252 1.00 85.25 87 ILE A N 1
ATOM 636 C CA . ILE A 1 87 ? -0.107 5.320 5.202 1.00 85.25 87 ILE A CA 1
ATOM 637 C C . ILE A 1 87 ? -0.752 4.647 4.016 1.00 85.25 87 ILE A C 1
ATOM 639 O O . ILE A 1 87 ? -1.114 3.469 4.068 1.00 85.25 87 ILE A O 1
ATOM 643 N N . THR A 1 88 ? -0.867 5.400 2.930 1.00 88.12 88 THR A N 1
ATOM 644 C CA . THR A 1 88 ? -1.343 4.868 1.661 1.00 88.12 88 THR A CA 1
ATOM 645 C C . THR A 1 88 ? -0.148 4.576 0.764 1.00 88.12 88 THR A C 1
ATOM 647 O O . THR A 1 88 ? 0.672 5.456 0.502 1.00 88.12 88 THR A O 1
ATOM 650 N N . LEU A 1 89 ? -0.060 3.346 0.262 1.00 91.44 89 LEU A N 1
ATOM 651 C CA . LEU A 1 89 ? 0.885 2.941 -0.773 1.00 91.44 89 LEU A CA 1
ATOM 652 C C . LEU A 1 89 ? 0.221 2.978 -2.144 1.00 91.44 89 LEU A C 1
ATOM 654 O O . LEU A 1 89 ? -0.931 2.571 -2.295 1.00 91.44 89 LEU A O 1
ATOM 658 N N . LEU A 1 90 ? 0.989 3.393 -3.145 1.00 92.25 90 LEU A N 1
ATOM 659 C CA . LEU A 1 90 ? 0.703 3.157 -4.551 1.00 92.25 90 LEU A CA 1
ATOM 660 C C . LEU A 1 90 ? 1.471 1.909 -4.983 1.00 92.25 90 LEU A C 1
ATOM 662 O O . LEU A 1 90 ? 2.696 1.869 -4.872 1.00 92.25 90 LEU A O 1
ATOM 666 N N . LEU A 1 91 ? 0.765 0.894 -5.463 1.00 94.62 91 LEU A N 1
ATOM 667 C CA . LEU A 1 91 ? 1.315 -0.427 -5.746 1.00 94.62 91 LEU A CA 1
ATOM 668 C C . LEU A 1 91 ? 1.125 -0.793 -7.218 1.00 94.62 91 LEU A C 1
ATOM 670 O O . LEU A 1 91 ? 0.054 -0.576 -7.778 1.00 94.62 91 LEU A O 1
ATOM 674 N N . TRP A 1 92 ? 2.141 -1.399 -7.827 1.00 94.69 92 TRP A N 1
ATOM 675 C CA . TRP A 1 92 ? 2.042 -2.093 -9.111 1.00 94.69 92 TRP A CA 1
ATOM 676 C C . TRP A 1 92 ? 1.872 -3.593 -8.876 1.00 94.69 92 TRP A C 1
ATOM 678 O O . TRP A 1 92 ? 2.746 -4.212 -8.271 1.00 94.69 92 TRP A O 1
ATOM 688 N N . GLN A 1 93 ? 0.783 -4.183 -9.364 1.00 91.81 93 GLN A N 1
ATOM 689 C CA . GLN A 1 93 ? 0.587 -5.635 -9.379 1.00 91.81 93 GLN A CA 1
ATOM 690 C C . GLN A 1 93 ? 0.852 -6.163 -10.786 1.00 91.81 93 GLN A C 1
ATOM 692 O O . GLN A 1 93 ? 0.135 -5.807 -11.723 1.00 91.81 93 GLN A O 1
ATOM 697 N N . ASP A 1 94 ? 1.877 -7.004 -10.924 1.00 87.19 94 ASP A N 1
ATOM 698 C CA . ASP A 1 94 ? 2.348 -7.459 -12.234 1.00 87.19 94 ASP A CA 1
ATOM 699 C C . ASP A 1 94 ? 1.375 -8.449 -12.889 1.00 87.19 94 ASP A C 1
ATOM 701 O O . ASP A 1 94 ? 1.082 -8.302 -14.073 1.00 87.19 94 ASP A O 1
ATOM 705 N N . ASP A 1 95 ? 0.781 -9.358 -12.104 1.00 84.06 95 ASP A N 1
ATOM 706 C CA . ASP A 1 95 ? -0.162 -10.387 -12.580 1.00 84.06 95 ASP A CA 1
ATOM 707 C C . ASP A 1 95 ? -1.331 -9.800 -13.386 1.00 84.06 95 ASP A C 1
ATOM 709 O O . ASP A 1 95 ? -1.742 -10.348 -14.407 1.00 84.06 95 ASP A O 1
ATOM 713 N N . ASN A 1 96 ? -1.821 -8.639 -12.945 1.00 79.81 96 ASN A N 1
ATOM 714 C CA . ASN A 1 96 ? -2.954 -7.935 -13.544 1.00 79.81 96 ASN A CA 1
ATOM 715 C C . ASN A 1 96 ? -2.533 -6.648 -14.277 1.00 79.81 96 ASN A C 1
ATOM 717 O O . ASN A 1 96 ? -3.394 -5.900 -14.739 1.00 79.81 96 ASN A O 1
ATOM 721 N N . ALA A 1 97 ? -1.226 -6.361 -14.349 1.00 86.62 97 ALA A N 1
ATOM 722 C CA . ALA A 1 97 ? -0.649 -5.121 -14.874 1.00 86.62 97 ALA A CA 1
ATOM 723 C C . ALA A 1 97 ? -1.390 -3.850 -14.403 1.00 86.62 97 ALA A C 1
ATOM 725 O O . ALA A 1 97 ? -1.695 -2.955 -15.200 1.00 86.62 97 ALA A O 1
ATOM 726 N N . GLN A 1 98 ? -1.711 -3.786 -13.107 1.00 88.44 98 GLN A N 1
ATOM 727 C CA . GLN A 1 98 ? -2.565 -2.744 -12.533 1.00 88.44 98 GLN A CA 1
ATOM 728 C C . GLN A 1 98 ? -1.855 -1.911 -11.472 1.00 88.44 98 GLN A C 1
ATOM 730 O O . GLN A 1 98 ? -1.026 -2.406 -10.707 1.00 88.44 98 GLN A O 1
ATOM 735 N N . VAL A 1 99 ? -2.249 -0.639 -11.396 1.00 89.94 99 VAL A N 1
ATOM 736 C CA . VAL A 1 99 ? -1.883 0.259 -10.302 1.00 89.94 99 VAL A CA 1
ATOM 737 C C . VAL A 1 99 ? -3.031 0.294 -9.305 1.00 89.94 99 VAL A C 1
ATOM 739 O O . VAL A 1 99 ? -4.141 0.662 -9.680 1.00 89.94 99 VAL A O 1
ATOM 742 N N . VAL A 1 100 ? -2.761 -0.062 -8.053 1.00 90.19 100 VAL A N 1
ATOM 743 C CA . VAL A 1 100 ? -3.744 -0.086 -6.960 1.00 90.19 100 VAL A CA 1
ATOM 744 C C . VAL A 1 100 ? -3.252 0.724 -5.769 1.00 90.19 100 VAL A C 1
ATOM 746 O O . VAL A 1 100 ? -2.048 0.922 -5.596 1.00 90.19 100 VAL A O 1
ATOM 749 N N . THR A 1 101 ? -4.172 1.177 -4.925 1.00 90.31 101 THR A N 1
ATOM 750 C CA . THR A 1 101 ? -3.835 1.816 -3.649 1.00 90.31 101 THR A CA 1
ATOM 751 C C . THR A 1 101 ? -4.093 0.880 -2.474 1.00 90.31 101 THR A C 1
ATOM 753 O O . THR A 1 101 ? -5.049 0.110 -2.481 1.00 90.31 101 THR A O 1
ATOM 756 N N . LEU A 1 102 ? -3.241 0.933 -1.451 1.00 90.00 102 LEU A N 1
ATOM 757 C CA . LEU A 1 102 ? -3.438 0.219 -0.189 1.00 90.00 102 LEU A CA 1
ATOM 758 C C . LEU A 1 102 ? -3.246 1.196 0.967 1.00 90.00 102 LEU A C 1
ATOM 760 O O . LEU A 1 102 ? -2.137 1.682 1.162 1.00 90.00 102 LEU A O 1
ATOM 764 N N . ALA A 1 103 ? -4.300 1.451 1.738 1.00 86.19 103 ALA A N 1
ATOM 765 C CA . ALA A 1 103 ? -4.248 2.320 2.912 1.00 86.19 103 ALA A CA 1
ATOM 766 C C . ALA A 1 103 ? -4.177 1.489 4.197 1.00 86.19 103 ALA A C 1
ATOM 768 O O . ALA A 1 103 ? -5.116 0.762 4.524 1.00 86.19 103 ALA A O 1
ATOM 769 N N . ALA A 1 104 ? -3.069 1.593 4.929 1.00 83.00 104 ALA A N 1
ATOM 770 C CA . ALA A 1 104 ? -2.878 0.949 6.221 1.00 83.00 104 ALA A CA 1
ATOM 771 C C . ALA A 1 104 ? -3.001 1.970 7.355 1.00 83.00 104 ALA A C 1
ATOM 773 O O . ALA A 1 104 ? -2.486 3.081 7.271 1.00 83.00 104 ALA A O 1
ATOM 774 N N . ARG A 1 105 ? -3.653 1.565 8.448 1.00 78.62 105 ARG A N 1
ATOM 775 C CA . ARG A 1 105 ? -3.974 2.440 9.585 1.00 78.62 105 ARG A CA 1
ATOM 776 C C . ARG A 1 105 ? -3.443 1.876 10.893 1.00 78.62 105 ARG A C 1
ATOM 778 O O . ARG A 1 105 ? -3.300 0.658 11.044 1.00 78.62 105 ARG A O 1
ATOM 785 N N . ARG A 1 106 ? -3.253 2.748 11.887 1.00 72.69 106 ARG A N 1
ATOM 786 C CA . ARG A 1 106 ? -2.927 2.365 13.277 1.00 72.69 106 ARG A CA 1
ATOM 787 C C . ARG A 1 106 ? -1.661 1.493 13.345 1.00 72.69 106 ARG A C 1
ATOM 789 O O . ARG A 1 106 ? -0.629 1.849 12.793 1.00 72.69 106 ARG A O 1
ATOM 796 N N . SER A 1 107 ? -1.718 0.336 14.012 1.00 69.56 107 SER A N 1
ATOM 797 C CA . SER A 1 107 ? -0.578 -0.577 14.158 1.00 69.56 107 SER A CA 1
ATOM 798 C C . SER A 1 107 ? -0.049 -1.126 12.829 1.00 69.56 107 SER A C 1
ATOM 800 O O . SER A 1 107 ? 1.101 -1.556 12.791 1.00 69.56 107 SER A O 1
ATOM 802 N N . MET A 1 108 ? -0.843 -1.094 11.753 1.00 75.62 108 MET A N 1
ATOM 803 C CA . MET A 1 108 ? -0.413 -1.534 10.421 1.00 75.62 108 MET A CA 1
ATOM 804 C C . MET A 1 108 ? 0.446 -0.485 9.716 1.00 75.62 108 MET A C 1
ATOM 806 O O . MET A 1 108 ? 1.346 -0.859 8.968 1.00 75.62 108 MET A O 1
ATOM 810 N N . ALA A 1 109 ? 0.201 0.806 9.977 1.00 81.19 109 ALA A N 1
ATOM 811 C CA . ALA A 1 109 ? 1.003 1.897 9.422 1.00 81.19 109 ALA A CA 1
ATOM 812 C C . ALA A 1 109 ? 2.477 1.728 9.821 1.00 81.19 109 ALA A C 1
ATOM 814 O O . ALA A 1 109 ? 3.346 1.728 8.957 1.00 81.19 109 ALA A O 1
ATOM 815 N N . ARG A 1 110 ? 2.737 1.352 11.082 1.00 82.25 110 ARG A N 1
ATOM 816 C CA . ARG A 1 110 ? 4.091 1.059 11.588 1.00 82.25 110 ARG A CA 1
ATOM 817 C C . ARG A 1 110 ? 4.859 0.016 10.777 1.00 82.25 110 ARG A C 1
ATOM 819 O O . ARG A 1 110 ? 6.077 0.107 10.664 1.00 82.25 110 ARG A O 1
ATOM 826 N N . VAL A 1 111 ? 4.178 -0.997 10.238 1.00 86.94 111 VAL A N 1
ATOM 827 C CA . VAL A 1 111 ? 4.825 -2.027 9.405 1.00 86.94 111 VAL A CA 1
ATOM 828 C C . VAL A 1 111 ? 5.299 -1.414 8.089 1.00 86.94 111 VAL A C 1
ATOM 830 O O . VAL A 1 111 ? 6.396 -1.716 7.621 1.00 86.94 111 VAL A O 1
ATOM 833 N N . LEU A 1 112 ? 4.495 -0.516 7.520 1.00 89.31 112 LEU A N 1
ATOM 834 C CA . LEU A 1 112 ? 4.858 0.217 6.315 1.00 89.31 112 LEU A CA 1
ATOM 835 C C . LEU A 1 112 ? 5.951 1.253 6.595 1.00 89.31 112 LEU A C 1
ATOM 837 O O . LEU A 1 112 ? 6.917 1.300 5.843 1.00 89.31 112 LEU A O 1
ATOM 841 N N . GLU A 1 113 ? 5.875 2.001 7.698 1.00 86.81 113 GLU A N 1
ATOM 842 C CA . GLU A 1 113 ? 6.926 2.941 8.127 1.00 86.81 113 GLU A CA 1
ATOM 843 C C . GLU A 1 113 ? 8.282 2.252 8.246 1.00 86.81 113 GLU A C 1
ATOM 845 O O . GLU A 1 113 ? 9.287 2.763 7.762 1.00 86.81 113 GLU A O 1
ATOM 850 N N . GLN A 1 114 ? 8.331 1.075 8.878 1.00 87.12 114 GLN A N 1
ATOM 851 C CA . GLN A 1 114 ? 9.575 0.320 9.031 1.00 87.12 114 GLN A CA 1
ATOM 852 C C . GLN A 1 114 ? 10.191 -0.028 7.674 1.00 87.12 114 GLN A C 1
ATOM 854 O O . GLN A 1 114 ? 11.395 0.147 7.478 1.00 87.12 114 GLN A O 1
ATOM 859 N N . PHE A 1 115 ? 9.368 -0.472 6.724 1.00 89.88 115 PHE A N 1
ATOM 860 C CA . PHE A 1 115 ? 9.819 -0.752 5.366 1.00 89.88 115 PHE A CA 1
ATOM 861 C C . PHE A 1 115 ? 10.276 0.516 4.627 1.00 89.88 115 PHE A C 1
ATOM 863 O O . PHE A 1 115 ? 11.344 0.513 4.014 1.00 89.88 115 PHE A O 1
ATOM 870 N N . LEU A 1 116 ? 9.511 1.605 4.705 1.00 89.50 116 LEU A N 1
ATOM 871 C CA . LEU A 1 116 ? 9.834 2.874 4.049 1.00 89.50 116 LEU A CA 1
ATOM 872 C C . LEU A 1 116 ? 11.130 3.480 4.604 1.00 89.50 116 LEU A C 1
ATOM 874 O O . LEU A 1 116 ? 11.995 3.896 3.834 1.00 89.50 116 LEU A O 1
ATOM 878 N N . ASN A 1 117 ? 11.324 3.434 5.923 1.00 87.56 117 ASN A N 1
ATOM 879 C CA . ASN A 1 117 ? 12.560 3.856 6.581 1.00 87.56 117 ASN A CA 1
ATOM 880 C C . ASN A 1 117 ? 13.757 3.010 6.137 1.00 87.56 117 ASN A C 1
ATOM 882 O O . ASN A 1 117 ? 14.821 3.547 5.830 1.00 87.56 117 ASN A O 1
ATOM 886 N N . MET A 1 118 ? 13.586 1.687 6.043 1.00 89.06 118 MET A N 1
ATOM 887 C CA . MET A 1 118 ? 14.616 0.807 5.489 1.00 89.06 118 MET A CA 1
ATOM 888 C C . MET A 1 118 ? 14.963 1.204 4.045 1.00 89.06 118 MET A C 1
ATOM 890 O O . MET A 1 118 ? 16.142 1.294 3.707 1.00 89.06 118 MET A O 1
ATOM 894 N N . LYS A 1 119 ? 13.969 1.487 3.194 1.00 89.44 119 LYS A N 1
ATOM 895 C CA . LYS A 1 119 ? 14.209 1.931 1.812 1.00 89.44 119 LYS A CA 1
ATOM 896 C C . LYS A 1 119 ? 14.935 3.267 1.748 1.00 89.44 119 LYS A C 1
ATOM 898 O O . LYS A 1 119 ? 15.893 3.382 0.987 1.00 89.44 119 LYS A O 1
ATOM 903 N N . ALA A 1 120 ? 14.556 4.236 2.577 1.00 86.31 120 ALA A N 1
ATOM 904 C CA . ALA A 1 120 ? 15.246 5.520 2.670 1.00 86.31 120 ALA A CA 1
ATOM 905 C C . ALA A 1 120 ? 16.739 5.349 3.010 1.00 86.31 120 ALA A C 1
ATOM 907 O O . ALA A 1 120 ? 17.584 6.002 2.401 1.00 86.31 120 ALA A O 1
ATOM 908 N N . LEU A 1 121 ? 17.078 4.420 3.912 1.00 85.31 121 LEU A N 1
ATOM 909 C CA . LEU A 1 121 ? 18.467 4.117 4.280 1.00 85.31 121 LEU A CA 1
ATOM 910 C C . LEU A 1 121 ? 19.269 3.431 3.162 1.00 85.31 121 LEU A C 1
ATOM 912 O O . LEU A 1 121 ? 20.483 3.605 3.091 1.00 85.31 121 LEU 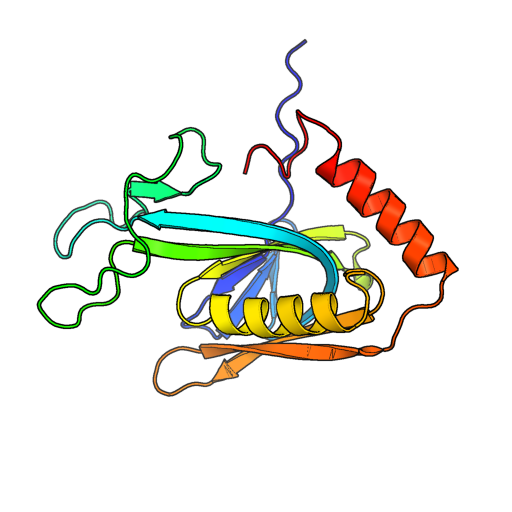A O 1
ATOM 916 N N . LEU A 1 122 ? 18.612 2.645 2.305 1.00 83.88 122 LEU A N 1
ATOM 917 C CA . LEU A 1 122 ? 19.264 1.831 1.270 1.00 83.88 122 LEU A CA 1
ATOM 918 C C . LEU A 1 122 ? 19.356 2.508 -0.107 1.00 83.88 122 LEU A C 1
ATOM 920 O O . LEU A 1 122 ? 19.944 1.934 -1.020 1.00 83.88 122 LEU A O 1
ATOM 924 N N . GLY A 1 123 ? 18.809 3.716 -0.268 1.00 79.50 123 GLY A N 1
ATOM 925 C CA . GLY A 1 123 ? 18.901 4.487 -1.516 1.00 79.50 123 GLY A CA 1
ATOM 926 C C . GLY A 1 123 ? 17.630 5.239 -1.909 1.00 79.50 123 GLY A C 1
ATOM 927 O O . GLY A 1 123 ? 17.654 6.012 -2.861 1.00 79.50 123 GLY A O 1
ATOM 928 N N . GLY A 1 124 ? 16.522 5.034 -1.194 1.00 80.75 124 GLY A N 1
ATOM 929 C CA . GLY A 1 124 ? 15.269 5.774 -1.378 1.00 80.75 124 GLY A CA 1
ATOM 930 C C . GLY A 1 124 ? 14.442 5.368 -2.600 1.00 80.75 124 GLY A C 1
ATOM 931 O O . GLY A 1 124 ? 13.372 5.933 -2.818 1.00 80.75 124 GLY A O 1
ATOM 932 N N . VAL A 1 125 ? 14.890 4.387 -3.387 1.00 87.38 125 VAL A N 1
ATOM 933 C CA . VAL A 1 125 ? 14.119 3.859 -4.518 1.00 87.38 125 VAL A CA 1
ATOM 934 C C . VAL A 1 125 ? 13.082 2.869 -3.992 1.00 87.38 125 VAL A C 1
ATOM 936 O O . VAL A 1 125 ? 13.428 1.888 -3.344 1.00 87.38 125 VAL A O 1
ATOM 939 N N . LEU A 1 126 ? 11.799 3.134 -4.247 1.00 91.62 126 LEU A N 1
ATOM 940 C CA . LEU A 1 126 ? 10.696 2.277 -3.785 1.00 91.62 126 LEU A CA 1
ATOM 941 C C . LEU A 1 126 ? 10.369 1.146 -4.768 1.00 91.62 126 LEU A C 1
ATOM 943 O O . LEU A 1 126 ? 9.952 0.065 -4.357 1.00 91.62 126 LEU A O 1
ATOM 947 N N . HIS A 1 127 ? 10.580 1.399 -6.062 1.00 93.44 127 HIS A N 1
ATOM 948 C CA . HIS A 1 127 ? 10.204 0.520 -7.170 1.00 93.44 127 HIS A CA 1
ATOM 949 C C . HIS A 1 127 ? 11.364 -0.368 -7.649 1.00 93.44 127 HIS A C 1
ATOM 951 O O . HIS A 1 127 ? 11.432 -0.747 -8.816 1.00 93.44 127 HIS A O 1
ATOM 957 N N . ASP A 1 128 ? 12.291 -0.687 -6.749 1.00 93.38 128 ASP A N 1
ATOM 958 C CA . ASP A 1 128 ? 13.477 -1.516 -6.984 1.00 93.38 128 ASP A CA 1
ATOM 959 C C . ASP A 1 128 ? 13.281 -2.985 -6.585 1.00 93.38 128 ASP A C 1
ATOM 961 O O . ASP A 1 128 ? 14.149 -3.816 -6.844 1.00 93.38 128 ASP A O 1
ATOM 965 N N . GLN A 1 129 ? 12.163 -3.320 -5.938 1.00 93.69 129 GLN A N 1
ATOM 966 C CA . GLN A 1 129 ? 11.961 -4.621 -5.317 1.00 93.69 129 GLN A CA 1
ATOM 967 C C . GLN A 1 129 ? 10.490 -5.030 -5.314 1.00 93.69 129 GLN A C 1
ATOM 969 O O . GLN A 1 129 ? 9.597 -4.221 -5.060 1.00 93.69 129 GLN A O 1
ATOM 974 N N . VAL A 1 130 ? 10.250 -6.321 -5.529 1.00 94.44 130 VAL A N 1
ATOM 975 C CA . VAL A 1 130 ? 8.941 -6.932 -5.282 1.00 94.44 130 VAL A CA 1
ATOM 976 C C . VAL A 1 130 ? 8.736 -7.089 -3.779 1.00 94.44 130 VAL A C 1
ATOM 978 O O . VAL A 1 130 ? 9.624 -7.559 -3.072 1.00 94.44 130 VAL A O 1
ATOM 981 N N . VAL A 1 131 ? 7.556 -6.751 -3.283 1.00 95.19 131 VAL A N 1
ATOM 982 C CA . VAL A 1 131 ? 7.131 -6.986 -1.905 1.00 95.19 131 VAL A CA 1
ATOM 983 C C . VAL A 1 131 ? 5.942 -7.932 -1.879 1.00 95.19 131 VAL A C 1
ATOM 985 O O . VAL A 1 131 ? 5.105 -7.939 -2.781 1.00 95.19 131 VAL A O 1
ATOM 988 N N . THR A 1 132 ? 5.861 -8.729 -0.820 1.00 95.12 132 THR A N 1
ATOM 989 C CA . THR A 1 132 ? 4.657 -9.491 -0.490 1.00 95.12 132 THR A CA 1
ATOM 990 C C . THR A 1 132 ? 4.048 -8.905 0.770 1.00 95.12 132 THR A C 1
ATOM 992 O O . THR A 1 132 ? 4.699 -8.859 1.813 1.00 95.12 132 THR A O 1
ATOM 995 N N . LEU A 1 133 ? 2.809 -8.439 0.676 1.00 93.00 133 LEU A N 1
ATOM 996 C CA . LEU A 1 133 ? 2.026 -7.988 1.820 1.00 93.00 133 LEU A CA 1
ATOM 997 C C . LEU A 1 133 ? 1.054 -9.104 2.191 1.00 93.00 133 LEU A C 1
ATOM 999 O O . LEU A 1 133 ? 0.358 -9.642 1.335 1.00 93.00 133 LEU A O 1
ATOM 1003 N N . ARG A 1 134 ? 1.019 -9.457 3.471 1.00 92.44 134 ARG A N 1
ATOM 1004 C CA . ARG A 1 134 ? 0.224 -10.564 4.001 1.00 92.44 134 ARG A CA 1
ATOM 1005 C C . ARG A 1 134 ? -0.552 -10.126 5.228 1.00 92.44 134 ARG A C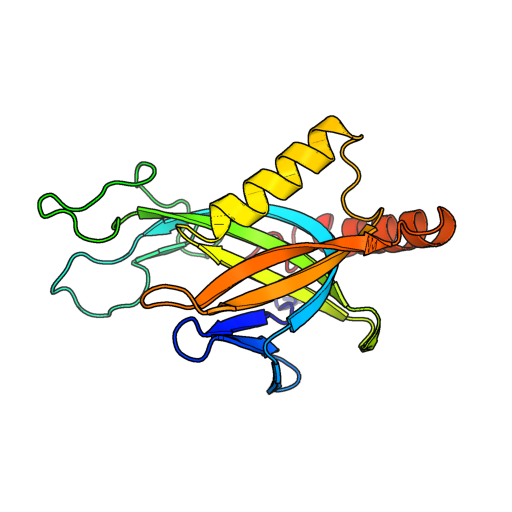 1
ATOM 1007 O O . ARG A 1 134 ? -0.003 -9.431 6.080 1.00 92.44 134 ARG A O 1
ATOM 1014 N N . MET A 1 135 ? -1.776 -10.621 5.366 1.00 88.56 135 MET A N 1
ATOM 1015 C CA . MET A 1 135 ? -2.502 -10.596 6.632 1.00 88.56 135 MET A CA 1
ATOM 1016 C C . MET A 1 135 ? -2.171 -11.861 7.435 1.00 88.56 135 MET A C 1
ATOM 1018 O O . MET A 1 135 ? -2.447 -12.985 7.017 1.00 88.56 135 MET A O 1
ATOM 1022 N N . THR A 1 136 ? -1.516 -11.694 8.580 1.00 84.75 136 THR A N 1
ATOM 1023 C CA . THR A 1 136 ? -1.154 -12.776 9.501 1.00 84.75 136 THR A CA 1
ATOM 1024 C C . THR A 1 136 ? -2.091 -12.778 10.708 1.00 84.75 136 THR A C 1
ATOM 1026 O O . THR A 1 136 ? -2.438 -11.708 11.203 1.00 84.75 136 THR A O 1
ATOM 1029 N N . PRO A 1 137 ? -2.539 -13.942 11.209 1.00 81.69 137 PRO A N 1
ATOM 1030 C CA . PRO A 1 137 ? -3.347 -13.989 12.425 1.00 81.69 137 PRO A CA 1
ATOM 1031 C C . PRO A 1 137 ? -2.611 -13.344 13.607 1.00 81.69 137 PRO A C 1
ATOM 1033 O O . PRO A 1 137 ? -1.433 -13.624 13.837 1.00 81.69 137 PRO A O 1
ATOM 1036 N N . GLY A 1 138 ? -3.300 -12.477 14.347 1.00 72.31 138 GLY A N 1
ATOM 1037 C CA . GLY A 1 138 ? -2.814 -11.885 15.592 1.00 72.31 138 GLY A CA 1
ATOM 1038 C C . GLY A 1 138 ? -3.721 -12.235 16.772 1.00 72.31 138 GLY A C 1
ATOM 1039 O O . GLY A 1 138 ? -4.775 -12.843 16.593 1.00 72.31 138 GLY A O 1
ATOM 1040 N N . ASP A 1 139 ? -3.332 -11.820 17.980 1.00 66.31 139 ASP A N 1
ATOM 1041 C CA . ASP A 1 139 ? -4.186 -11.924 19.171 1.00 66.31 139 ASP A CA 1
ATOM 1042 C C . ASP A 1 139 ? -5.381 -10.961 19.037 1.00 66.31 139 ASP A C 1
ATOM 1044 O O . ASP A 1 139 ? -5.305 -9.791 19.420 1.00 66.31 139 ASP A O 1
ATOM 1048 N N . GLY A 1 140 ? -6.465 -11.435 18.418 1.00 71.12 140 GLY A N 1
ATOM 1049 C CA . GLY A 1 140 ? -7.645 -10.644 18.063 1.00 71.12 140 GLY A CA 1
ATOM 1050 C C . GLY A 1 140 ? -7.727 -10.394 16.557 1.00 71.12 140 GLY A C 1
ATOM 1051 O O . GLY A 1 140 ? -8.258 -11.224 15.828 1.00 71.12 140 GLY A O 1
ATOM 1052 N N . LEU A 1 141 ? -7.215 -9.249 16.097 1.00 69.88 141 LEU A N 1
ATOM 1053 C CA . LEU A 1 141 ? -7.245 -8.855 14.682 1.00 69.88 141 LEU A CA 1
ATOM 1054 C C . LEU A 1 141 ? -6.028 -9.377 13.910 1.00 69.88 141 LEU A C 1
ATOM 1056 O O . LEU A 1 141 ? -4.920 -9.462 14.456 1.00 69.88 141 LEU A O 1
ATOM 1060 N N . HIS A 1 142 ? -6.215 -9.644 12.614 1.00 78.69 142 HIS A N 1
ATOM 1061 C CA . HIS A 1 142 ? -5.106 -9.945 11.713 1.00 78.69 142 HIS A CA 1
ATOM 1062 C C . HIS A 1 142 ? -4.166 -8.743 11.586 1.00 78.69 142 HIS A C 1
ATOM 1064 O O . HIS A 1 142 ? -4.599 -7.591 11.606 1.00 78.69 142 HIS A O 1
ATOM 1070 N N . ARG A 1 143 ? -2.867 -9.012 11.442 1.00 83.06 143 ARG A N 1
ATOM 1071 C CA . ARG A 1 143 ? -1.791 -8.030 11.319 1.00 83.06 143 ARG A CA 1
ATOM 1072 C C . ARG A 1 143 ? -1.221 -8.015 9.912 1.00 83.06 143 ARG A C 1
ATOM 1074 O O . ARG A 1 143 ? -1.009 -9.059 9.308 1.00 83.06 143 ARG A O 1
ATOM 1081 N N . LEU A 1 144 ? -0.921 -6.826 9.412 1.00 87.88 144 LEU A N 1
ATOM 1082 C CA . LEU A 1 144 ? -0.190 -6.653 8.171 1.00 87.88 144 LEU A CA 1
ATOM 1083 C C . LEU A 1 144 ? 1.262 -7.080 8.386 1.00 87.88 144 LEU A C 1
ATOM 1085 O O . LEU A 1 144 ? 1.885 -6.765 9.397 1.00 87.88 144 LEU A O 1
ATOM 1089 N N . THR A 1 145 ? 1.811 -7.811 7.434 1.00 89.56 145 THR A N 1
ATOM 1090 C CA . THR A 1 145 ? 3.222 -8.180 7.370 1.00 89.56 145 THR A CA 1
ATOM 1091 C C . THR A 1 145 ? 3.721 -7.846 5.976 1.00 89.56 145 THR A C 1
ATOM 1093 O O . THR A 1 145 ? 3.053 -8.171 4.998 1.00 89.56 145 THR A O 1
ATOM 1096 N N . LEU A 1 146 ? 4.879 -7.196 5.883 1.00 92.75 146 LEU A N 1
ATOM 1097 C CA . LEU A 1 146 ? 5.531 -6.883 4.617 1.00 92.75 146 LEU A CA 1
ATOM 1098 C C . LEU A 1 146 ? 6.824 -7.685 4.527 1.00 92.75 146 LEU A C 1
ATOM 1100 O O . LEU A 1 146 ? 7.700 -7.568 5.383 1.00 92.75 146 LEU A O 1
ATOM 1104 N N . LEU A 1 147 ? 6.926 -8.504 3.486 1.00 92.69 147 LEU A N 1
ATOM 1105 C CA . LEU A 1 147 ? 8.085 -9.335 3.201 1.00 92.69 147 LEU A CA 1
ATOM 1106 C C . LEU A 1 147 ? 8.794 -8.802 1.947 1.00 92.69 147 LEU A C 1
ATOM 1108 O O . LEU A 1 147 ? 8.191 -8.795 0.868 1.00 92.69 147 LEU A O 1
ATOM 1112 N N . PRO A 1 148 ? 10.053 -8.344 2.060 1.00 89.75 148 PRO A N 1
ATOM 1113 C CA . PRO A 1 148 ? 10.839 -7.950 0.900 1.00 89.75 148 PRO A CA 1
ATOM 1114 C C . PRO A 1 148 ? 11.189 -9.184 0.056 1.00 89.75 148 PRO A C 1
ATOM 1116 O O . PRO A 1 148 ? 11.600 -10.217 0.584 1.00 89.75 148 PRO A O 1
ATOM 1119 N N . GLY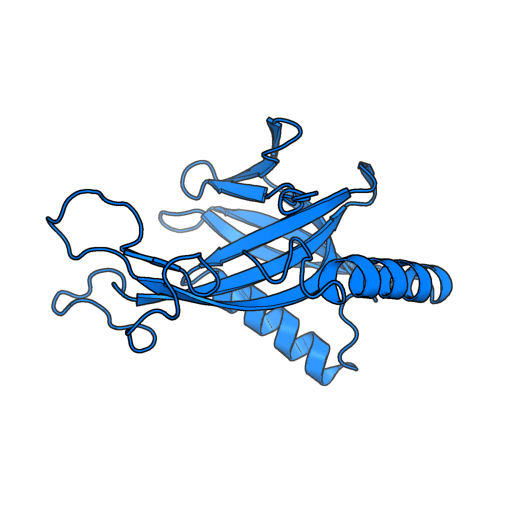 A 1 149 ? 11.010 -9.075 -1.256 1.00 91.44 149 GLY A N 1
ATOM 1120 C CA . GLY A 1 149 ? 11.243 -10.135 -2.233 1.00 91.44 149 GLY A CA 1
ATOM 1121 C C . GLY A 1 149 ? 12.443 -9.857 -3.137 1.00 91.44 149 GLY A C 1
ATOM 1122 O O . GLY A 1 149 ? 13.477 -9.345 -2.706 1.00 91.44 149 GLY A O 1
ATOM 1123 N N . VAL A 1 150 ? 12.319 -10.228 -4.410 1.00 92.38 150 VAL A N 1
ATOM 1124 C CA . VAL A 1 150 ? 13.409 -10.145 -5.392 1.00 92.38 150 VAL A CA 1
ATOM 1125 C C . VAL A 1 150 ? 13.632 -8.697 -5.842 1.00 92.38 150 VAL A C 1
ATOM 1127 O O . VAL A 1 150 ? 12.674 -7.960 -6.082 1.00 92.38 150 VAL A O 1
ATOM 1130 N N . MET A 1 151 ? 14.904 -8.302 -5.965 1.00 94.19 151 MET A N 1
ATOM 1131 C CA . MET A 1 151 ? 15.297 -7.021 -6.562 1.00 94.19 151 MET A CA 1
ATOM 1132 C C . MET A 1 151 ? 15.044 -7.045 -8.070 1.00 94.19 151 MET A C 1
ATOM 1134 O O . MET A 1 151 ? 15.363 -8.017 -8.754 1.00 94.19 151 MET A O 1
ATOM 1138 N N . LEU A 1 152 ? 14.483 -5.964 -8.587 1.00 93.88 152 LEU A N 1
ATOM 1139 C CA . LEU A 1 152 ? 14.131 -5.819 -9.989 1.00 93.88 152 LEU A CA 1
ATOM 1140 C C . LEU A 1 152 ? 15.347 -5.432 -10.832 1.00 93.88 152 LEU A C 1
ATOM 1142 O O . LEU A 1 152 ? 16.250 -4.737 -10.364 1.00 93.88 152 LEU A O 1
ATOM 1146 N N . ALA A 1 153 ? 15.352 -5.844 -12.099 1.00 95.12 153 ALA A N 1
ATOM 1147 C CA . ALA A 1 153 ? 16.336 -5.383 -13.074 1.00 95.12 153 ALA A CA 1
ATOM 1148 C C . ALA A 1 153 ? 16.141 -3.887 -13.385 1.00 95.12 153 ALA A C 1
ATOM 1150 O O . ALA A 1 153 ? 15.023 -3.377 -13.312 1.00 95.12 153 ALA A O 1
ATOM 1151 N N . SER A 1 154 ? 17.222 -3.177 -13.720 1.00 93.56 154 SER A N 1
ATOM 1152 C CA . SER A 1 154 ? 17.217 -1.713 -13.879 1.00 93.56 154 SER A CA 1
ATOM 1153 C C . SER A 1 154 ? 16.220 -1.213 -14.927 1.00 93.56 154 SER A C 1
ATOM 1155 O O . SER A 1 154 ? 15.562 -0.205 -14.714 1.00 93.56 154 SER A O 1
ATOM 1157 N N . ASP A 1 155 ? 16.044 -1.946 -16.025 1.00 95.50 155 ASP A N 1
ATOM 1158 C CA . ASP A 1 155 ? 15.065 -1.633 -17.070 1.00 95.50 155 ASP A CA 1
ATOM 1159 C C . ASP A 1 155 ? 13.616 -1.699 -16.556 1.00 95.50 155 ASP A C 1
ATOM 1161 O O . ASP A 1 155 ? 12.773 -0.874 -16.917 1.00 95.50 155 ASP A O 1
ATOM 1165 N N . VAL A 1 156 ? 13.324 -2.651 -15.665 1.00 94.56 156 VAL A N 1
ATOM 1166 C CA . VAL A 1 156 ? 12.021 -2.753 -14.998 1.00 94.56 156 VAL A CA 1
ATOM 1167 C C . VAL A 1 156 ? 11.833 -1.603 -14.015 1.00 94.56 156 VAL A C 1
ATOM 1169 O O . VAL A 1 156 ? 10.744 -1.028 -13.970 1.00 94.56 156 VAL A O 1
ATOM 1172 N N . GLN A 1 157 ? 12.879 -1.242 -13.268 1.00 93.94 157 GLN A N 1
ATOM 1173 C CA . GLN A 1 157 ? 12.844 -0.101 -12.352 1.00 93.94 157 GLN A CA 1
ATOM 1174 C C . GLN A 1 157 ? 12.535 1.194 -13.110 1.00 93.94 157 GLN A C 1
ATOM 1176 O O . GLN A 1 157 ? 11.574 1.875 -12.765 1.00 93.94 157 GLN A O 1
ATOM 1181 N N . ASP A 1 158 ? 13.251 1.477 -14.202 1.00 93.81 158 ASP A N 1
ATOM 1182 C CA . ASP A 1 158 ? 13.037 2.667 -15.036 1.00 93.81 158 ASP A CA 1
ATOM 1183 C C . ASP A 1 158 ? 11.604 2.723 -15.586 1.00 93.81 158 ASP A C 1
ATOM 1185 O O . ASP A 1 158 ? 10.927 3.758 -15.529 1.00 93.81 158 ASP A O 1
ATOM 1189 N N . ARG A 1 159 ? 11.094 1.582 -16.072 1.00 94.44 159 ARG A N 1
ATOM 1190 C CA . ARG A 1 159 ? 9.711 1.456 -16.548 1.00 94.44 159 ARG A CA 1
ATOM 1191 C C . ARG A 1 159 ? 8.706 1.787 -15.444 1.00 94.44 159 ARG A C 1
ATOM 1193 O O . ARG A 1 159 ? 7.757 2.532 -15.693 1.00 94.44 159 ARG A O 1
ATOM 1200 N N . LEU A 1 160 ? 8.882 1.231 -14.245 1.00 94.38 160 LEU A N 1
ATOM 1201 C CA . LEU A 1 160 ? 7.976 1.457 -13.116 1.00 94.38 160 LEU A CA 1
ATOM 1202 C C . LEU A 1 160 ? 8.107 2.871 -12.542 1.00 94.38 160 LEU A C 1
ATOM 1204 O O . LEU A 1 160 ? 7.093 3.462 -12.173 1.00 94.38 160 LEU A O 1
ATOM 1208 N N . GLY A 1 161 ? 9.298 3.467 -12.571 1.00 91.62 161 GLY A N 1
ATOM 1209 C CA . GLY A 1 161 ? 9.513 4.880 -12.271 1.00 91.62 161 GLY A CA 1
ATOM 1210 C C . GLY A 1 161 ? 8.714 5.787 -13.210 1.00 91.62 161 GLY A C 1
ATOM 1211 O O . GLY A 1 161 ? 8.028 6.703 -12.757 1.00 91.62 161 GLY A O 1
ATOM 1212 N N . ALA A 1 162 ? 8.692 5.481 -14.511 1.00 90.81 162 ALA A N 1
ATOM 1213 C CA . ALA A 1 162 ? 7.866 6.201 -15.484 1.00 90.81 162 ALA A CA 1
ATOM 1214 C C . ALA A 1 162 ? 6.353 5.969 -15.290 1.00 90.81 162 ALA A C 1
ATOM 1216 O O . ALA A 1 162 ? 5.537 6.832 -15.623 1.00 90.81 162 ALA A O 1
ATOM 1217 N N . VAL A 1 163 ? 5.933 4.810 -14.768 1.00 90.31 163 VAL A N 1
ATOM 1218 C CA . VAL A 1 163 ? 4.537 4.590 -14.343 1.00 90.31 163 VAL A CA 1
ATOM 1219 C C . VAL A 1 163 ? 4.216 5.465 -13.133 1.00 90.31 163 VAL A C 1
ATOM 1221 O O . VAL A 1 163 ? 3.240 6.210 -13.180 1.00 90.31 163 VAL A O 1
ATOM 1224 N N . ALA A 1 164 ? 5.056 5.438 -12.096 1.00 89.00 164 ALA A N 1
ATOM 1225 C CA . ALA A 1 164 ? 4.879 6.232 -10.885 1.00 89.00 164 ALA A CA 1
ATOM 1226 C C . ALA A 1 164 ? 4.764 7.729 -11.209 1.00 89.00 164 ALA A C 1
ATOM 1228 O O . ALA A 1 164 ? 3.800 8.373 -10.807 1.00 89.00 164 ALA A O 1
ATOM 1229 N N . GLN A 1 165 ? 5.675 8.267 -12.025 1.00 87.31 165 GLN A N 1
ATOM 1230 C CA . GLN A 1 165 ? 5.641 9.671 -12.445 1.00 87.31 165 GLN A CA 1
ATOM 1231 C C . GLN A 1 165 ? 4.350 10.046 -13.177 1.00 87.31 165 GLN A C 1
ATOM 1233 O O . GLN A 1 165 ? 3.817 11.125 -12.941 1.00 87.31 165 GLN A O 1
ATOM 1238 N N . ARG A 1 166 ? 3.817 9.166 -14.033 1.00 84.06 166 ARG A N 1
ATOM 1239 C CA . ARG A 1 166 ? 2.555 9.425 -14.744 1.00 84.06 166 ARG A CA 1
ATOM 1240 C C . ARG A 1 166 ? 1.342 9.416 -13.819 1.00 84.06 166 ARG A C 1
ATOM 1242 O O . ARG A 1 166 ? 0.419 10.186 -14.042 1.00 84.06 166 ARG A O 1
ATOM 1249 N N . VAL A 1 167 ? 1.334 8.547 -12.811 1.00 80.94 167 VAL A N 1
ATOM 1250 C CA . VAL A 1 167 ? 0.210 8.435 -11.869 1.00 80.94 167 VAL A CA 1
ATOM 1251 C C . VAL A 1 167 ? 0.237 9.553 -10.820 1.00 80.94 167 VAL A C 1
ATOM 1253 O O . VAL A 1 167 ? -0.819 10.031 -10.413 1.00 80.94 167 VAL A O 1
ATOM 1256 N N . ILE A 1 168 ? 1.432 9.978 -10.399 1.00 82.19 168 ILE A N 1
ATOM 1257 C CA . ILE A 1 168 ? 1.633 10.990 -9.351 1.00 82.19 168 ILE A CA 1
ATOM 1258 C C . ILE A 1 168 ? 1.657 12.412 -9.921 1.00 82.19 168 ILE A C 1
ATOM 1260 O O . ILE A 1 168 ? 1.083 13.313 -9.323 1.00 82.19 168 ILE A O 1
ATOM 1264 N N . GLY A 1 169 ? 2.353 12.627 -11.042 1.00 64.12 169 GLY A N 1
ATOM 1265 C CA . GLY A 1 169 ? 2.681 13.954 -11.579 1.00 64.12 169 GLY A CA 1
ATOM 1266 C C . GLY A 1 169 ? 1.539 14.673 -12.295 1.00 64.12 169 GLY A C 1
ATOM 1267 O O . GLY A 1 169 ? 1.717 15.798 -12.755 1.00 64.12 169 GLY A O 1
ATOM 1268 N N . ASP A 1 170 ? 0.374 14.048 -12.403 1.00 56.91 170 ASP A N 1
ATOM 1269 C CA . ASP A 1 170 ? -0.827 14.734 -12.848 1.00 56.91 170 ASP A CA 1
ATOM 1270 C C . ASP A 1 170 ? -1.384 15.475 -11.615 1.00 56.91 170 ASP A C 1
ATOM 1272 O O . ASP A 1 170 ? -1.836 14.845 -10.665 1.00 56.91 170 ASP A O 1
ATOM 1276 N N . GLU A 1 171 ? -1.348 16.814 -11.572 1.00 46.03 171 GLU A N 1
ATOM 1277 C CA . GLU A 1 171 ? -1.958 17.619 -10.481 1.00 46.03 171 GLU A CA 1
ATOM 1278 C C . GLU A 1 171 ? -3.500 17.455 -10.420 1.00 46.03 171 GLU A C 1
ATOM 1280 O O . GLU A 1 171 ? -4.180 18.007 -9.558 1.00 46.03 171 GLU A O 1
ATOM 1285 N N . ARG A 1 172 ? -4.058 16.673 -11.355 1.00 46.12 172 ARG A N 1
ATOM 1286 C CA . ARG A 1 172 ? -5.437 16.158 -11.416 1.00 46.12 172 ARG A CA 1
ATOM 1287 C C . ARG A 1 172 ? -5.509 14.632 -11.261 1.00 46.12 172 ARG A C 1
ATOM 1289 O O . ARG A 1 172 ? -6.558 14.029 -11.489 1.00 46.12 172 ARG A O 1
ATOM 1296 N N . GLY A 1 173 ? -4.380 14.009 -10.961 1.00 47.25 173 GLY A N 1
ATOM 1297 C CA . GLY A 1 173 ? -4.175 12.576 -10.916 1.00 47.25 173 GLY A CA 1
ATOM 1298 C C . GLY A 1 173 ? -4.893 11.960 -9.736 1.00 47.25 173 GLY A C 1
ATOM 1299 O O . GLY A 1 173 ? -4.986 12.544 -8.657 1.00 47.25 173 GLY A O 1
ATOM 1300 N N . ALA A 1 174 ? -5.360 10.737 -9.951 1.00 54.00 174 ALA A N 1
ATOM 1301 C CA . ALA A 1 174 ? -6.028 9.903 -8.964 1.00 54.00 174 ALA A CA 1
ATOM 1302 C C . ALA A 1 174 ? -5.358 9.874 -7.582 1.00 54.00 174 ALA A C 1
ATOM 1304 O O . ALA A 1 174 ? -6.022 9.643 -6.584 1.00 54.00 174 ALA A O 1
ATOM 1305 N N . TRP A 1 175 ? -4.039 10.074 -7.529 1.00 61.12 175 TRP A N 1
ATOM 1306 C CA . TRP A 1 175 ? -3.243 10.052 -6.307 1.00 61.12 175 TRP A CA 1
ATOM 1307 C C . TRP A 1 175 ? -3.312 11.350 -5.484 1.00 61.12 175 TRP A C 1
ATOM 1309 O O . TRP A 1 175 ? -3.271 11.296 -4.256 1.00 61.12 175 TRP A O 1
ATOM 1319 N N . GLY A 1 176 ? -3.422 12.506 -6.147 1.00 52.31 176 GLY A N 1
ATOM 1320 C CA . GLY A 1 176 ? -3.462 13.821 -5.496 1.00 52.31 176 GLY A CA 1
ATOM 1321 C C . GLY A 1 176 ? -4.847 14.228 -4.980 1.00 52.31 176 GLY A C 1
ATOM 1322 O O . GLY A 1 176 ? -4.935 15.156 -4.184 1.00 52.31 176 GLY A O 1
ATOM 1323 N N . GLY A 1 177 ? -5.912 13.554 -5.437 1.00 48.00 177 GLY A N 1
ATOM 1324 C CA . GLY A 1 177 ? -7.306 13.807 -5.033 1.00 48.00 177 GLY A CA 1
ATOM 1325 C C . GLY A 1 177 ? -7.945 12.731 -4.143 1.00 48.00 177 GLY A C 1
ATOM 1326 O O . GLY A 1 177 ? -9.148 12.807 -3.890 1.00 48.00 177 GLY A O 1
ATOM 1327 N N . LEU A 1 178 ? -7.174 11.717 -3.735 1.00 48.41 178 LEU A N 1
ATOM 1328 C CA . LEU A 1 178 ? -7.526 10.789 -2.649 1.00 48.41 178 LEU A CA 1
ATOM 1329 C C . LEU A 1 178 ? -7.222 11.431 -1.297 1.00 48.41 178 LEU A C 1
ATOM 1331 O O . LEU A 1 178 ? -7.699 10.902 -0.273 1.00 48.41 178 LEU A O 1
#